Protein AF-X1CL82-F1 (afdb_monomer_lite)

pLDDT: mean 93.56, std 4.48, range [59.44, 97.75]

Sequence (152 aa):
DIQKTMETVPSAFSIKARNPEKSIRIGDDNYVMAPGYGPPFIIEPSGEKRDATMADVQKFCKLVQTSKHLDFNSSMVVQPNDVPAGTAHLDILLATMRLTDKPIMGSSVSEAAAKDSLKLAEIIWGNTNEPVMISLVDSLSPLQYANEMIDS

Structure (mmCIF, N/CA/C/O backbone):
data_AF-X1CL82-F1
#
_entry.id   AF-X1CL82-F1
#
loop_
_atom_site.group_PDB
_atom_site.id
_atom_site.type_symbol
_atom_site.label_atom_id
_atom_site.label_alt_id
_atom_site.label_comp_id
_atom_site.label_asym_id
_atom_site.label_entity_id
_atom_site.label_seq_id
_atom_site.pdbx_PDB_ins_code
_atom_site.Cartn_x
_atom_site.Cartn_y
_atom_site.Cartn_z
_atom_site.occupancy
_atom_site.B_iso_or_equiv
_atom_site.auth_seq_id
_atom_site.auth_comp_id
_atom_site.auth_asym_id
_atom_site.auth_atom_id
_atom_site.pdbx_PDB_model_num
ATOM 1 N N . ASP A 1 1 ? 1.095 -1.599 30.788 1.00 90.88 1 ASP A N 1
ATOM 2 C CA . ASP A 1 1 ? 0.603 -2.970 31.000 1.00 90.88 1 ASP A CA 1
ATOM 3 C C . ASP A 1 1 ? -0.035 -3.419 29.696 1.00 90.88 1 ASP A C 1
ATOM 5 O O . ASP A 1 1 ? -0.903 -2.705 29.207 1.00 90.88 1 ASP A O 1
ATOM 9 N N . ILE A 1 2 ? 0.453 -4.509 29.098 1.00 93.25 2 ILE A N 1
ATOM 10 C CA . ILE A 1 2 ? 0.024 -4.968 27.767 1.00 93.25 2 ILE A CA 1
ATOM 11 C C . ILE A 1 2 ? -1.468 -5.312 27.773 1.00 93.25 2 ILE A C 1
ATOM 13 O O . ILE A 1 2 ? -2.180 -4.900 26.864 1.00 93.25 2 ILE A O 1
ATOM 17 N N . GLN A 1 3 ? -1.956 -6.006 28.807 1.00 94.81 3 GLN A N 1
ATOM 18 C CA . GLN A 1 3 ? -3.353 -6.457 28.861 1.00 94.81 3 GLN A CA 1
ATOM 19 C C . GLN A 1 3 ? -4.309 -5.263 28.872 1.00 94.81 3 GLN A C 1
ATOM 21 O O . GLN A 1 3 ? -5.210 -5.180 28.042 1.00 94.81 3 GLN A O 1
ATOM 26 N N . LYS A 1 4 ? -4.018 -4.271 29.719 1.00 95.75 4 LYS A N 1
ATOM 27 C CA . LYS A 1 4 ? -4.791 -3.029 29.804 1.00 95.75 4 LYS A CA 1
ATOM 28 C C . LYS A 1 4 ? -4.815 -2.246 28.485 1.00 95.75 4 LYS A C 1
ATOM 30 O O . LYS A 1 4 ? -5.829 -1.646 28.151 1.00 95.75 4 LYS A O 1
ATOM 35 N N . THR A 1 5 ? -3.709 -2.216 27.737 1.00 94.81 5 THR A N 1
ATOM 36 C CA . THR A 1 5 ? -3.676 -1.539 26.429 1.00 94.81 5 THR A CA 1
ATOM 37 C C . THR A 1 5 ? -4.502 -2.300 25.392 1.00 94.81 5 THR A C 1
ATOM 39 O O . THR A 1 5 ? -5.244 -1.676 24.637 1.00 94.81 5 THR A O 1
ATOM 42 N N . MET A 1 6 ? -4.444 -3.635 25.386 1.00 94.75 6 MET A N 1
ATOM 43 C CA . MET A 1 6 ? -5.221 -4.460 24.453 1.00 94.75 6 MET A CA 1
ATOM 44 C C . MET A 1 6 ? -6.735 -4.305 24.641 1.00 94.75 6 MET A C 1
ATOM 46 O O . MET A 1 6 ? -7.466 -4.339 23.658 1.00 94.75 6 MET A O 1
ATOM 50 N N . GLU A 1 7 ? -7.208 -4.055 25.865 1.00 95.62 7 GLU A N 1
ATOM 51 C CA . GLU A 1 7 ? -8.628 -3.779 26.149 1.00 95.62 7 GLU A CA 1
ATOM 52 C C . GLU A 1 7 ? -9.163 -2.511 25.457 1.00 95.62 7 GLU A C 1
ATOM 54 O O . GLU A 1 7 ? -10.371 -2.372 25.284 1.00 95.62 7 GLU A O 1
ATOM 59 N N . THR A 1 8 ? -8.288 -1.584 25.046 1.00 95.75 8 THR A N 1
ATOM 60 C CA . THR A 1 8 ? -8.687 -0.362 24.322 1.00 95.75 8 THR A CA 1
ATOM 61 C C . THR A 1 8 ? -8.776 -0.539 22.805 1.00 95.75 8 THR A C 1
ATOM 63 O O . THR A 1 8 ? -9.257 0.358 22.113 1.00 95.75 8 THR A O 1
ATOM 66 N N . VAL A 1 9 ? -8.319 -1.678 22.273 1.00 94.75 9 VAL A N 1
ATOM 67 C CA . VAL A 1 9 ? -8.310 -1.951 20.832 1.00 94.75 9 VAL A CA 1
ATOM 68 C C . VAL A 1 9 ? -9.723 -2.344 20.384 1.00 94.75 9 VAL A C 1
ATOM 70 O O . VAL A 1 9 ? -10.317 -3.250 20.973 1.00 94.75 9 VAL A O 1
ATOM 73 N N . PRO A 1 10 ? -10.288 -1.709 19.342 1.00 94.88 10 PRO A N 1
ATOM 74 C CA . PRO A 1 10 ? -11.599 -2.096 18.836 1.00 94.88 10 PRO A CA 1
ATOM 75 C C . PRO A 1 10 ? -11.558 -3.514 18.253 1.00 94.88 10 PRO A C 1
ATOM 77 O O . PRO A 1 10 ? -10.647 -3.855 17.500 1.00 94.88 10 PRO A O 1
ATOM 80 N N . SER A 1 11 ? -12.578 -4.328 18.544 1.00 94.56 11 SER A N 1
ATOM 81 C CA . SER A 1 11 ? -12.694 -5.690 17.993 1.00 94.56 11 SER A CA 1
ATOM 82 C C . SER A 1 11 ? -12.922 -5.705 16.479 1.00 94.56 11 SER A C 1
ATOM 84 O O . SER A 1 11 ? -12.604 -6.690 15.815 1.00 94.56 11 SER A O 1
ATOM 86 N N . ALA A 1 12 ? -13.475 -4.615 15.942 1.00 96.50 12 ALA A N 1
ATOM 87 C CA . ALA A 1 12 ? -13.660 -4.401 14.520 1.00 96.50 12 ALA A CA 1
ATOM 88 C C . ALA A 1 12 ? -13.766 -2.910 14.184 1.00 96.50 12 ALA A C 1
ATOM 90 O O . ALA A 1 12 ? -14.266 -2.105 14.973 1.00 96.50 12 ALA A O 1
ATOM 91 N N . PHE A 1 13 ? -13.332 -2.545 12.983 1.00 96.19 13 PHE A N 1
ATOM 92 C CA . PHE A 1 13 ? -13.383 -1.178 12.469 1.00 96.19 13 PHE A CA 1
ATOM 93 C C . PHE A 1 13 ? -13.529 -1.182 10.946 1.00 96.19 13 PHE A C 1
ATOM 95 O O . PHE A 1 13 ? -13.287 -2.193 10.288 1.00 96.19 13 PHE A O 1
ATOM 102 N N . SER A 1 14 ? -13.944 -0.053 10.376 1.00 96.06 14 SER A N 1
ATOM 103 C CA . SER A 1 14 ? -14.056 0.102 8.925 1.00 96.06 14 SER A CA 1
ATOM 104 C C . SER A 1 14 ? -12.914 0.949 8.386 1.00 96.06 14 SER A C 1
ATOM 106 O O . SER A 1 14 ? -12.567 1.960 8.993 1.00 96.06 14 SER A O 1
ATOM 108 N N . ILE A 1 15 ? -12.377 0.564 7.230 1.00 96.31 15 ILE A N 1
ATOM 109 C CA . ILE A 1 15 ? -11.447 1.381 6.451 1.00 96.31 15 ILE A CA 1
ATOM 110 C C . ILE A 1 15 ? -12.221 1.965 5.277 1.00 96.31 15 ILE A C 1
ATOM 112 O O . ILE A 1 15 ? -12.747 1.233 4.429 1.00 96.31 15 ILE A O 1
ATOM 116 N N . LYS A 1 16 ? -12.314 3.293 5.242 1.00 95.88 16 LYS A N 1
ATOM 117 C CA . LYS A 1 16 ? -13.055 4.009 4.207 1.00 95.88 16 LYS A CA 1
ATOM 118 C C . LYS A 1 16 ? -12.296 3.995 2.890 1.00 95.88 16 LYS A C 1
ATOM 120 O O . LYS A 1 16 ? -11.115 4.314 2.821 1.00 95.88 16 LYS A O 1
ATOM 125 N N . ALA A 1 17 ? -13.017 3.662 1.831 1.00 95.50 17 ALA A N 1
ATOM 126 C CA . ALA A 1 17 ? -12.542 3.793 0.465 1.00 95.50 17 ALA A CA 1
ATOM 127 C C . ALA A 1 17 ? -12.917 5.165 -0.114 1.00 95.50 17 ALA A C 1
ATOM 129 O O . ALA A 1 17 ? -13.743 5.896 0.441 1.00 95.50 17 ALA A O 1
ATOM 130 N N . ARG A 1 18 ? -12.331 5.516 -1.265 1.00 92.88 18 ARG A N 1
ATOM 131 C CA . ARG A 1 18 ? -12.733 6.719 -2.011 1.00 92.88 18 ARG A CA 1
ATOM 132 C C . ARG A 1 18 ? -14.133 6.553 -2.599 1.00 92.88 18 ARG A C 1
ATOM 134 O O . ARG A 1 18 ? -14.902 7.506 -2.625 1.00 92.88 18 ARG A O 1
ATOM 141 N N . ASN A 1 19 ? -14.463 5.344 -3.052 1.00 94.94 19 ASN A N 1
ATOM 142 C CA . ASN A 1 19 ? -15.835 4.938 -3.321 1.00 94.94 19 ASN A CA 1
ATOM 143 C C . ASN A 1 19 ? -16.420 4.302 -2.047 1.00 94.94 19 ASN A C 1
ATOM 145 O O . ASN A 1 19 ? -16.009 3.190 -1.711 1.00 94.94 19 ASN A O 1
ATOM 149 N N . PRO A 1 20 ? -17.379 4.946 -1.354 1.00 94.88 20 PRO A N 1
ATOM 150 C CA . PRO A 1 20 ? -17.916 4.439 -0.093 1.00 94.88 20 PRO A CA 1
ATOM 151 C C . PRO A 1 20 ? -18.460 3.006 -0.166 1.00 94.88 20 PRO A C 1
ATOM 153 O O . PRO A 1 20 ? -18.331 2.278 0.817 1.00 94.88 20 PRO A O 1
ATOM 156 N N . GLU A 1 21 ? -18.977 2.575 -1.324 1.00 96.00 21 GLU A N 1
ATOM 157 C CA . GLU A 1 21 ? -19.500 1.218 -1.560 1.00 96.00 21 GLU A CA 1
ATOM 158 C C . GLU A 1 21 ? -18.424 0.124 -1.483 1.00 96.00 21 GLU A C 1
ATOM 160 O O . GLU A 1 21 ? -18.745 -1.054 -1.361 1.00 96.00 21 GLU A O 1
ATOM 165 N N . LYS A 1 22 ? -17.145 0.506 -1.560 1.00 95.69 22 LYS A N 1
ATOM 166 C CA . LYS A 1 22 ? -15.987 -0.398 -1.505 1.00 95.69 22 LYS A CA 1
ATOM 167 C C . LYS A 1 22 ? -15.237 -0.326 -0.179 1.00 95.69 22 LYS A C 1
ATOM 169 O O . LYS A 1 22 ? -14.151 -0.884 -0.067 1.00 95.69 22 LYS A O 1
ATOM 174 N N . SER A 1 23 ? -15.775 0.387 0.809 1.00 96.56 23 SER A N 1
ATOM 175 C CA . SER A 1 23 ? -15.183 0.418 2.147 1.00 96.56 23 SER A CA 1
ATOM 176 C C . SER A 1 23 ? -15.193 -0.984 2.750 1.00 96.56 23 SER A C 1
ATOM 178 O O . SER A 1 23 ? -16.153 -1.734 2.574 1.00 96.56 23 SER A O 1
ATOM 180 N N . ILE A 1 24 ? -14.134 -1.329 3.474 1.00 95.75 24 ILE A N 1
ATOM 181 C CA . ILE A 1 24 ? -13.961 -2.669 4.045 1.00 95.75 24 ILE A CA 1
ATOM 182 C C . ILE A 1 24 ? -14.119 -2.639 5.558 1.00 95.75 24 ILE A C 1
ATOM 184 O O . ILE A 1 24 ? -13.879 -1.612 6.194 1.00 95.75 24 ILE A O 1
ATOM 188 N N . ARG A 1 25 ? -14.488 -3.782 6.137 1.00 96.06 25 ARG A N 1
ATOM 189 C CA . ARG A 1 25 ? -14.537 -3.996 7.584 1.00 96.06 25 ARG A CA 1
ATOM 190 C C . ARG A 1 25 ? -13.447 -4.980 7.993 1.00 96.06 25 ARG A C 1
ATOM 192 O O . ARG A 1 25 ? -13.348 -6.057 7.417 1.00 96.06 25 ARG A O 1
ATOM 199 N N . ILE A 1 26 ? -12.643 -4.608 8.978 1.00 95.50 26 ILE A N 1
ATOM 200 C CA . ILE A 1 26 ? -11.611 -5.454 9.577 1.00 95.50 26 ILE A CA 1
ATOM 201 C C . ILE A 1 26 ? -12.130 -5.964 10.919 1.00 95.50 26 ILE A C 1
ATOM 203 O O . ILE A 1 26 ? -12.694 -5.177 11.680 1.00 95.50 26 ILE A O 1
ATOM 207 N N . GLY A 1 27 ? -11.912 -7.248 11.208 1.00 94.31 27 GLY A N 1
ATOM 208 C CA . GLY A 1 27 ? -12.373 -7.908 12.431 1.00 94.31 27 GLY A CA 1
ATOM 209 C C . GLY A 1 27 ? -13.724 -8.612 12.275 1.00 94.31 27 GLY A C 1
ATOM 210 O O . GLY A 1 27 ? -14.242 -8.752 11.166 1.00 94.31 27 GLY A O 1
ATOM 211 N N . ASP A 1 28 ? -14.285 -9.043 13.406 1.00 89.75 28 ASP A N 1
ATOM 212 C CA . ASP A 1 28 ? -15.434 -9.958 13.484 1.00 89.75 28 ASP A CA 1
ATOM 213 C C . ASP A 1 28 ? -15.184 -11.265 12.689 1.00 89.75 28 ASP A C 1
ATOM 215 O O . ASP A 1 28 ? -14.048 -11.722 12.581 1.00 89.75 28 ASP A O 1
ATOM 219 N N . ASP A 1 29 ? -16.233 -11.870 12.127 1.00 91.88 29 ASP A N 1
ATOM 220 C CA . ASP A 1 29 ? -16.168 -13.065 11.266 1.00 91.88 29 ASP A CA 1
ATOM 221 C C . ASP A 1 29 ? -15.912 -12.707 9.782 1.00 91.88 29 ASP A C 1
ATOM 223 O O . ASP A 1 29 ? -16.300 -13.433 8.864 1.00 91.88 29 ASP A O 1
ATOM 227 N N . ASN A 1 30 ? -15.296 -11.544 9.525 1.00 92.88 30 ASN A N 1
ATOM 228 C CA . ASN A 1 30 ? -15.016 -11.053 8.178 1.00 92.88 30 ASN A CA 1
ATOM 229 C C . ASN A 1 30 ? -13.560 -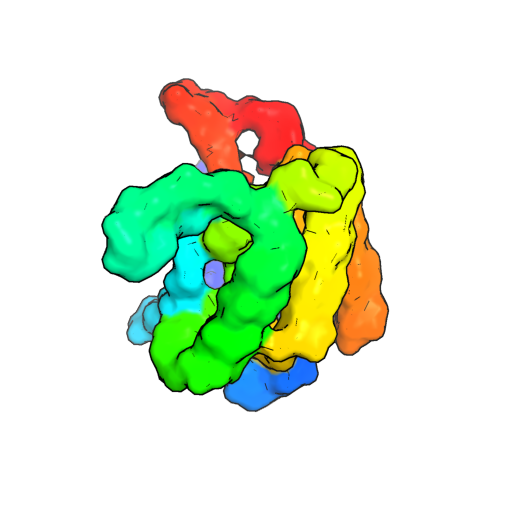11.306 7.767 1.00 92.88 30 ASN A C 1
ATOM 231 O O . ASN A 1 30 ? -12.637 -11.186 8.572 1.00 92.88 30 ASN A O 1
ATOM 235 N N . TYR A 1 31 ? -13.340 -11.562 6.478 1.00 92.94 31 TYR A N 1
ATOM 236 C CA . TYR A 1 31 ? -12.005 -11.578 5.886 1.00 92.94 31 TYR A CA 1
ATOM 237 C C . TYR A 1 31 ? -11.928 -10.576 4.734 1.00 92.94 31 TYR A C 1
ATOM 239 O O . TYR A 1 31 ? -12.921 -10.288 4.071 1.00 92.94 31 TYR A O 1
ATOM 247 N N . VAL A 1 32 ? -10.727 -10.053 4.494 1.00 94.56 32 VAL A N 1
ATOM 248 C CA . VAL A 1 32 ? -10.425 -9.172 3.362 1.00 94.56 32 VAL A CA 1
ATOM 249 C C . VAL A 1 32 ? -9.196 -9.701 2.638 1.00 94.56 32 VAL A C 1
ATOM 251 O O . VAL A 1 32 ? -8.257 -10.185 3.270 1.00 94.56 32 VAL A O 1
ATOM 254 N N . MET A 1 33 ? -9.195 -9.630 1.313 1.00 94.56 33 MET A N 1
ATOM 255 C CA . MET A 1 33 ? -8.090 -10.099 0.483 1.00 94.56 33 MET A CA 1
ATOM 256 C C . MET A 1 33 ? -7.306 -8.937 -0.128 1.00 94.56 33 MET A C 1
ATOM 258 O O . MET A 1 33 ? -7.870 -7.997 -0.692 1.00 94.56 33 MET A O 1
ATOM 262 N N . ALA A 1 34 ? -5.982 -9.051 -0.055 1.00 93.00 34 ALA A N 1
ATOM 263 C CA . ALA A 1 34 ? -5.014 -8.105 -0.597 1.00 93.00 34 ALA A CA 1
ATOM 264 C C . ALA A 1 34 ? -4.156 -8.763 -1.684 1.00 93.00 34 ALA A C 1
ATOM 266 O O . ALA A 1 34 ? -3.932 -9.976 -1.633 1.00 93.00 34 ALA A O 1
ATOM 267 N N . PRO A 1 35 ? -3.605 -7.989 -2.632 1.00 93.50 35 PRO A N 1
ATOM 268 C CA . PRO A 1 35 ? -2.457 -8.449 -3.405 1.00 93.50 35 PRO A CA 1
ATOM 269 C C . PRO A 1 35 ? -1.207 -8.582 -2.508 1.00 93.50 35 PRO A C 1
ATOM 271 O O . PRO A 1 35 ? -1.187 -8.113 -1.370 1.00 93.50 35 PRO A O 1
ATOM 274 N N . GLY A 1 36 ? -0.140 -9.187 -3.042 1.00 90.88 36 GLY A N 1
ATOM 275 C CA . GLY A 1 36 ? 1.169 -9.206 -2.377 1.00 90.88 36 GLY A CA 1
ATOM 276 C C . GLY A 1 36 ? 1.749 -7.801 -2.141 1.00 90.88 36 GLY A C 1
ATOM 277 O O . GLY A 1 36 ? 1.246 -6.815 -2.681 1.00 90.88 36 GLY A O 1
ATOM 278 N N . TYR A 1 37 ? 2.816 -7.718 -1.340 1.00 90.81 37 TYR A N 1
ATOM 279 C CA . TYR A 1 37 ? 3.492 -6.467 -0.977 1.00 90.81 37 TYR A CA 1
ATOM 280 C C . TYR A 1 37 ? 5.018 -6.614 -1.009 1.00 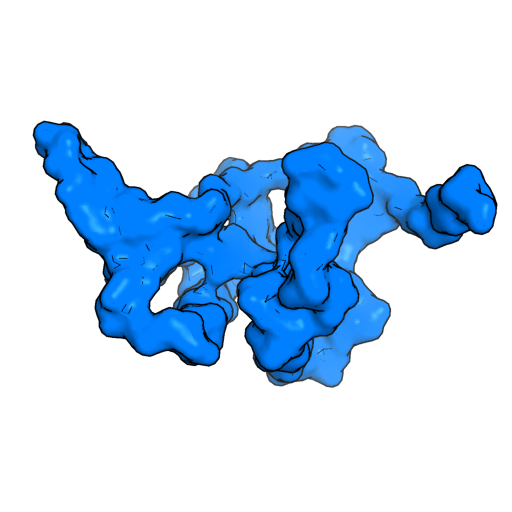90.81 37 TYR A C 1
ATOM 282 O O . TYR A 1 37 ? 5.552 -7.614 -0.532 1.00 90.81 37 TYR A O 1
ATOM 290 N N . GLY A 1 38 ? 5.710 -5.620 -1.571 1.00 89.25 38 GLY A N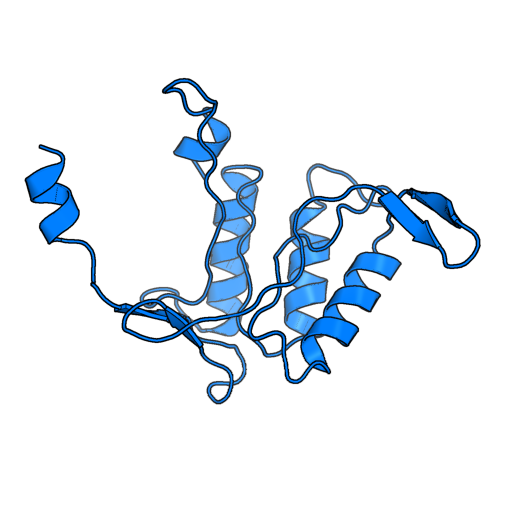 1
ATOM 291 C CA . GLY A 1 38 ? 7.171 -5.497 -1.551 1.00 89.25 38 GLY A CA 1
ATOM 292 C C . GLY A 1 38 ? 8.040 -6.287 -2.548 1.00 89.25 38 GLY A C 1
ATOM 293 O O . GLY A 1 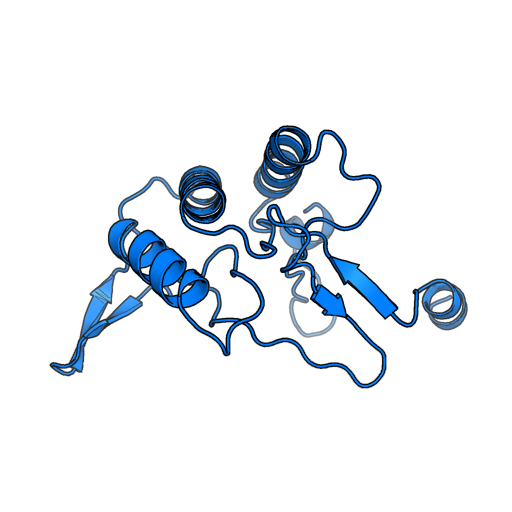38 ? 9.257 -6.109 -2.469 1.00 89.25 38 GLY A O 1
ATOM 294 N N . PRO A 1 39 ? 7.552 -7.121 -3.494 1.00 94.31 39 PRO A N 1
ATOM 295 C CA . PRO A 1 39 ? 8.459 -7.774 -4.436 1.00 94.31 39 PRO A CA 1
ATOM 296 C C . PRO A 1 39 ? 9.154 -6.731 -5.337 1.00 94.31 39 PRO A C 1
ATOM 298 O O . PRO A 1 39 ? 8.474 -5.858 -5.871 1.00 94.31 39 PRO A O 1
ATOM 301 N N . PRO A 1 40 ? 10.479 -6.812 -5.560 1.00 94.38 40 PRO A N 1
ATOM 302 C CA . PRO A 1 40 ? 11.193 -5.887 -6.452 1.00 94.38 40 PRO A CA 1
ATOM 303 C C . PRO A 1 40 ? 11.272 -6.373 -7.910 1.00 94.38 40 PRO A C 1
ATOM 305 O O . PRO A 1 40 ? 11.719 -5.638 -8.788 1.00 94.38 40 PRO A O 1
ATOM 308 N N . PHE A 1 41 ? 10.845 -7.611 -8.179 1.00 96.81 41 PHE A N 1
ATOM 309 C CA . PHE A 1 41 ? 10.972 -8.260 -9.483 1.00 96.81 41 PHE A CA 1
ATOM 310 C C . PHE A 1 41 ? 9.620 -8.719 -10.037 1.00 96.81 41 PHE A C 1
ATOM 312 O O . PHE A 1 41 ? 8.710 -9.069 -9.284 1.00 96.81 41 PHE A O 1
ATOM 319 N N . ILE A 1 42 ? 9.540 -8.806 -11.364 1.00 97.44 42 ILE A N 1
ATOM 320 C CA . ILE A 1 42 ? 8.461 -9.455 -12.115 1.00 97.44 42 ILE A CA 1
ATOM 321 C C . ILE A 1 42 ? 8.992 -10.744 -12.734 1.00 97.44 42 ILE A C 1
ATOM 323 O O . ILE A 1 42 ? 10.098 -10.761 -13.274 1.00 97.44 42 ILE A O 1
ATOM 327 N N . ILE A 1 43 ? 8.186 -11.804 -12.676 1.00 96.88 43 ILE A N 1
ATOM 328 C CA . ILE A 1 43 ? 8.398 -13.033 -13.444 1.00 96.88 43 ILE A CA 1
ATOM 329 C C . ILE A 1 43 ? 7.397 -13.029 -14.597 1.00 96.88 43 ILE A C 1
ATOM 331 O O . ILE A 1 43 ? 6.186 -13.017 -14.375 1.00 96.88 43 ILE A O 1
ATOM 335 N N . GLU A 1 44 ? 7.905 -13.007 -15.822 1.00 95.56 44 GLU A N 1
ATOM 336 C CA . GLU A 1 44 ? 7.096 -13.041 -17.039 1.00 95.56 44 GLU A CA 1
ATOM 337 C C . GLU A 1 44 ? 6.614 -14.471 -17.354 1.00 95.56 44 GLU A C 1
ATOM 339 O O . GLU A 1 44 ? 7.198 -15.443 -16.865 1.00 95.56 44 GLU A O 1
ATOM 344 N N . PRO A 1 45 ? 5.592 -14.657 -18.215 1.00 95.88 45 PRO A N 1
ATOM 345 C CA . PRO A 1 45 ? 5.118 -15.989 -18.611 1.00 95.88 45 PRO A CA 1
ATOM 346 C C . PRO A 1 45 ? 6.189 -16.885 -19.251 1.00 95.88 45 PRO A C 1
ATOM 348 O O . PRO A 1 45 ? 6.064 -18.106 -19.226 1.00 95.88 45 PRO A O 1
ATOM 351 N N . SER A 1 46 ? 7.245 -16.291 -19.817 1.00 96.75 46 SER A N 1
ATOM 352 C CA . SER A 1 46 ? 8.421 -17.002 -20.336 1.00 96.75 46 SER A CA 1
ATOM 353 C C . SER A 1 46 ? 9.305 -17.609 -19.236 1.00 96.75 46 SER A C 1
ATOM 355 O O . SER A 1 46 ? 10.188 -18.406 -19.542 1.00 96.75 46 SER A O 1
ATOM 357 N N . GLY A 1 47 ? 9.096 -17.224 -17.973 1.00 96.31 47 GLY A N 1
ATOM 358 C CA . GLY A 1 47 ? 9.970 -17.527 -16.840 1.00 96.31 47 GLY A CA 1
ATOM 359 C C . GLY A 1 47 ? 11.100 -16.512 -16.639 1.00 96.31 47 GLY A C 1
ATOM 360 O O . GLY A 1 47 ? 11.884 -16.654 -15.702 1.00 96.31 47 GLY A O 1
ATOM 361 N N . GLU A 1 48 ? 11.198 -15.486 -17.487 1.00 97.00 48 GLU A N 1
ATOM 362 C CA . GLU A 1 48 ? 12.197 -14.428 -17.338 1.00 97.00 48 GLU A CA 1
ATOM 363 C C . GLU A 1 48 ? 11.904 -13.563 -16.108 1.00 97.00 48 GLU A C 1
ATOM 365 O O . GLU A 1 48 ? 10.771 -13.133 -15.888 1.00 97.00 48 GLU A O 1
ATOM 370 N N . LYS A 1 49 ? 12.948 -13.288 -15.318 1.00 97.62 49 LYS A N 1
ATOM 371 C CA . LYS A 1 49 ? 12.890 -12.380 -14.173 1.00 97.62 49 LYS A CA 1
ATOM 372 C C . LYS A 1 49 ? 13.503 -11.036 -14.549 1.00 97.62 49 LYS A C 1
ATOM 374 O O . LYS A 1 49 ? 14.666 -10.995 -14.943 1.00 97.62 49 LYS A O 1
ATOM 379 N N . ARG A 1 50 ? 12.764 -9.952 -14.326 1.00 97.75 50 ARG A N 1
ATOM 380 C CA . ARG A 1 50 ? 13.233 -8.574 -14.535 1.00 97.75 50 ARG A CA 1
ATOM 381 C C . ARG A 1 50 ? 12.884 -7.669 -13.361 1.00 97.75 50 ARG A C 1
ATOM 383 O O . ARG A 1 50 ? 12.000 -7.997 -12.568 1.00 97.75 50 ARG A O 1
ATOM 390 N N . ASP A 1 51 ? 13.545 -6.521 -13.288 1.00 97.75 51 ASP A N 1
ATOM 391 C CA . ASP A 1 51 ? 13.178 -5.465 -12.348 1.00 97.75 51 ASP A CA 1
ATOM 392 C C . ASP A 1 51 ? 11.766 -4.954 -12.633 1.00 97.75 51 ASP A C 1
ATOM 394 O O . ASP A 1 51 ? 11.317 -4.849 -13.785 1.00 97.75 51 ASP A O 1
ATOM 398 N N . ALA A 1 52 ? 11.050 -4.660 -11.556 1.00 97.31 52 ALA A N 1
ATOM 399 C CA . ALA A 1 52 ? 9.755 -4.028 -11.648 1.00 97.31 52 ALA A CA 1
ATOM 400 C C . ALA A 1 52 ? 9.878 -2.533 -11.942 1.00 97.31 52 ALA A C 1
ATOM 402 O O . ALA A 1 52 ? 10.833 -1.863 -11.544 1.00 97.31 52 ALA A O 1
ATOM 403 N N . THR A 1 53 ? 8.861 -2.018 -12.621 1.00 97.31 53 THR A N 1
ATOM 404 C CA . THR A 1 53 ? 8.776 -0.626 -13.068 1.00 97.31 53 THR A CA 1
ATOM 405 C C . THR A 1 53 ? 7.490 0.027 -12.574 1.00 97.31 53 THR A C 1
ATOM 407 O O . THR A 1 53 ? 6.535 -0.657 -12.188 1.00 97.31 53 THR A O 1
ATOM 410 N N . MET A 1 54 ? 7.393 1.352 -12.667 1.00 97.19 54 MET A N 1
ATOM 411 C CA . MET A 1 54 ? 6.137 2.061 -12.407 1.00 97.19 54 MET A CA 1
ATOM 412 C C . MET A 1 54 ? 5.002 1.620 -13.339 1.00 97.19 54 MET A C 1
ATOM 414 O O . MET A 1 54 ? 3.828 1.668 -12.958 1.00 97.19 54 MET A O 1
ATOM 418 N N . ALA A 1 55 ? 5.316 1.132 -14.541 1.00 97.38 55 ALA A N 1
ATOM 419 C CA . ALA A 1 55 ? 4.312 0.548 -15.425 1.00 97.38 55 ALA A CA 1
ATOM 420 C C . ALA A 1 55 ? 3.693 -0.732 -14.830 1.00 97.38 55 ALA A C 1
ATOM 422 O O . ALA A 1 55 ? 2.491 -0.966 -14.989 1.00 97.38 55 ALA A O 1
ATOM 423 N N . ASP A 1 56 ? 4.475 -1.533 -14.102 1.00 96.94 56 ASP A N 1
ATOM 424 C CA . ASP A 1 56 ? 3.978 -2.722 -13.405 1.00 96.94 56 ASP A CA 1
ATOM 425 C C . ASP A 1 56 ? 3.111 -2.345 -12.202 1.00 96.94 56 ASP A C 1
ATOM 427 O O . ASP A 1 56 ? 2.023 -2.898 -12.051 1.00 96.94 56 ASP A O 1
ATOM 431 N N . VAL A 1 57 ? 3.512 -1.335 -11.419 1.00 96.06 57 VAL A N 1
ATOM 432 C CA . VAL A 1 57 ? 2.687 -0.766 -10.334 1.00 96.06 57 VAL A CA 1
ATOM 433 C C . VAL A 1 57 ? 1.302 -0.373 -10.857 1.00 96.06 57 VAL A C 1
ATOM 435 O O . VAL A 1 57 ? 0.274 -0.796 -10.323 1.00 96.06 57 VAL A O 1
ATOM 438 N N . GLN A 1 58 ? 1.251 0.388 -11.954 1.00 96.50 58 GLN A N 1
ATOM 439 C CA . GLN A 1 58 ? -0.011 0.811 -12.566 1.00 96.50 58 GLN A CA 1
ATOM 440 C C . GLN A 1 58 ? -0.823 -0.368 -13.120 1.00 96.50 58 GLN A C 1
ATOM 442 O O . GLN A 1 58 ? -2.056 -0.359 -13.045 1.00 96.50 58 GLN A O 1
ATOM 447 N N . LYS A 1 59 ? -0.157 -1.381 -13.688 1.00 96.38 59 LYS A N 1
ATOM 448 C CA . LYS A 1 59 ? -0.802 -2.609 -14.171 1.00 96.38 59 LYS A CA 1
ATOM 449 C C . LYS A 1 59 ? -1.468 -3.352 -13.012 1.00 96.38 59 LYS A C 1
ATOM 451 O O . LYS A 1 59 ? -2.647 -3.686 -13.120 1.00 96.38 59 LYS A O 1
ATOM 456 N N . PHE A 1 60 ? -0.773 -3.528 -11.890 1.00 96.19 60 PHE A N 1
ATOM 457 C CA . PHE A 1 60 ? -1.341 -4.154 -10.698 1.00 96.19 60 PHE A CA 1
ATOM 458 C C . PHE A 1 60 ? -2.486 -3.348 -10.097 1.00 96.19 60 PHE A C 1
ATOM 460 O O . PHE A 1 60 ? -3.510 -3.942 -9.780 1.00 96.19 60 PHE A O 1
ATOM 467 N N . CYS A 1 61 ? -2.393 -2.016 -10.037 1.00 95.62 61 CYS A N 1
ATOM 468 C CA . CYS A 1 61 ? -3.514 -1.180 -9.593 1.00 95.62 61 CYS A CA 1
ATOM 469 C C . CYS A 1 61 ? -4.784 -1.461 -10.415 1.00 95.62 61 CYS A C 1
ATOM 471 O O . CYS A 1 61 ? -5.865 -1.645 -9.859 1.00 95.62 61 CYS A O 1
ATOM 473 N N . LYS A 1 62 ? -4.660 -1.566 -11.745 1.00 96.12 62 LYS A N 1
ATOM 474 C CA . LYS A 1 62 ? -5.788 -1.885 -12.637 1.00 96.12 62 LYS A CA 1
ATOM 475 C C . LYS A 1 62 ? -6.317 -3.308 -12.421 1.00 96.12 62 LYS A C 1
ATOM 477 O O . LYS A 1 62 ? -7.531 -3.514 -12.438 1.00 96.12 62 LYS A O 1
ATOM 482 N N . LEU A 1 63 ? -5.436 -4.285 -12.195 1.00 95.88 63 LEU A N 1
ATOM 483 C CA . LEU A 1 63 ? -5.830 -5.665 -11.880 1.00 95.88 63 LEU A CA 1
ATOM 484 C C . LEU A 1 63 ? -6.575 -5.744 -10.542 1.00 95.88 63 LEU A C 1
ATOM 486 O O . LEU A 1 63 ? -7.644 -6.344 -10.469 1.00 95.88 63 LEU A O 1
ATOM 490 N N . VAL A 1 64 ? -6.067 -5.076 -9.505 1.00 95.56 64 VAL A N 1
ATOM 491 C CA . VAL A 1 64 ? -6.734 -4.966 -8.203 1.00 95.56 64 VAL A CA 1
ATOM 492 C C . VAL A 1 64 ? -8.097 -4.313 -8.370 1.00 95.56 64 VAL A C 1
ATOM 494 O O . VAL A 1 64 ? -9.092 -4.869 -7.916 1.00 95.56 64 VAL A O 1
ATOM 497 N N . GLN A 1 65 ? -8.177 -3.184 -9.075 1.00 95.50 65 GLN A N 1
ATOM 498 C CA . GLN A 1 65 ? -9.426 -2.458 -9.299 1.00 95.50 65 GLN A CA 1
ATOM 499 C C . GLN A 1 65 ? -10.503 -3.311 -9.979 1.00 95.50 65 GLN A C 1
ATOM 501 O O . GLN A 1 65 ? -11.671 -3.247 -9.598 1.00 95.50 65 GLN A O 1
ATOM 506 N N . THR A 1 66 ? -10.115 -4.093 -10.987 1.00 96.44 66 THR A N 1
ATOM 507 C CA . THR A 1 66 ? -11.034 -4.913 -11.793 1.00 96.44 66 THR A CA 1
ATOM 508 C C . THR A 1 66 ? -11.344 -6.274 -11.170 1.00 96.44 66 THR A C 1
ATOM 510 O O . THR A 1 66 ? -12.332 -6.907 -11.543 1.00 96.44 66 THR A O 1
ATOM 513 N N . SER A 1 67 ? -10.546 -6.719 -10.197 1.00 96.00 67 SER A N 1
ATOM 514 C CA . SER A 1 67 ? -10.784 -7.967 -9.477 1.00 96.00 67 SER A CA 1
ATOM 515 C C . SER A 1 67 ? -12.026 -7.888 -8.588 1.00 96.00 67 SER A C 1
ATOM 517 O O . SER A 1 67 ? -12.229 -6.917 -7.856 1.00 96.00 67 SER A O 1
ATOM 519 N N . LYS A 1 68 ? -12.827 -8.958 -8.605 1.00 94.69 68 LYS A N 1
ATOM 520 C CA . LYS A 1 68 ? -13.950 -9.184 -7.677 1.00 94.69 68 LYS A CA 1
ATOM 521 C C . LYS A 1 68 ? -13.517 -9.825 -6.354 1.00 94.69 68 LYS A C 1
ATOM 523 O O . LYS A 1 68 ? -14.348 -9.987 -5.473 1.00 94.69 68 LYS A O 1
ATOM 528 N N . HIS A 1 69 ? -12.253 -10.235 -6.257 1.00 94.69 69 HIS A N 1
ATOM 529 C CA . HIS A 1 69 ? -11.721 -11.034 -5.150 1.00 94.69 69 HIS A CA 1
ATOM 530 C C . HIS A 1 69 ? -10.646 -10.310 -4.342 1.00 94.69 69 HIS A C 1
ATOM 532 O O . HIS A 1 69 ? -10.136 -10.876 -3.390 1.00 94.69 69 HIS A O 1
ATOM 538 N N . LEU A 1 70 ? -10.241 -9.109 -4.758 1.00 95.62 70 LEU A N 1
ATOM 539 C CA . LEU A 1 70 ? -9.287 -8.286 -4.019 1.00 95.62 70 LEU A CA 1
ATOM 540 C C . LEU A 1 70 ? -10.036 -7.078 -3.482 1.00 95.62 70 LEU A C 1
ATOM 542 O O . LEU A 1 70 ? -10.612 -6.329 -4.269 1.00 95.62 70 LEU A O 1
ATOM 546 N N . ASP A 1 71 ? -10.031 -6.889 -2.174 1.00 94.75 71 ASP A N 1
ATOM 547 C CA . ASP A 1 71 ? -10.890 -5.912 -1.508 1.00 94.75 71 ASP A CA 1
ATOM 548 C C . ASP A 1 71 ? -10.199 -4.558 -1.342 1.00 94.75 71 ASP A C 1
ATOM 550 O O . ASP A 1 71 ? -10.861 -3.523 -1.378 1.00 94.75 71 ASP A O 1
ATOM 554 N N . PHE A 1 72 ? -8.865 -4.536 -1.250 1.00 92.31 72 PHE A N 1
ATOM 555 C CA . PHE A 1 72 ? -8.086 -3.302 -1.131 1.00 92.31 72 PHE A CA 1
ATOM 556 C C . PHE A 1 72 ? -6.793 -3.330 -1.948 1.00 92.31 72 PHE A C 1
ATOM 558 O O . PHE A 1 72 ? -6.331 -4.389 -2.382 1.00 92.31 72 PHE A O 1
ATOM 565 N N . ASN A 1 73 ? -6.221 -2.146 -2.180 1.00 87.50 73 ASN A N 1
ATOM 566 C CA . ASN A 1 73 ? -4.958 -2.000 -2.890 1.00 87.50 73 ASN A CA 1
ATOM 567 C C . ASN A 1 73 ? -3.783 -1.803 -1.929 1.00 87.50 73 ASN A C 1
ATOM 569 O O . ASN A 1 73 ? -3.803 -0.930 -1.060 1.00 87.50 73 ASN A O 1
ATOM 573 N N . SER A 1 74 ? -2.738 -2.595 -2.132 1.00 82.31 74 SER A N 1
ATOM 574 C CA . SER A 1 74 ? -1.503 -2.487 -1.366 1.00 82.31 74 SER A CA 1
ATOM 575 C C . SER A 1 74 ? -0.681 -1.282 -1.841 1.00 82.31 74 SER A C 1
ATOM 577 O O . SER A 1 74 ? -0.612 -1.017 -3.041 1.00 82.31 74 SER A O 1
ATOM 579 N N . SER A 1 75 ? -0.043 -0.555 -0.918 1.00 71.50 75 SER A N 1
ATOM 580 C CA . SER A 1 75 ? 0.746 0.659 -1.211 1.00 71.50 75 SER A CA 1
ATOM 581 C C . SER A 1 75 ? 2.012 0.374 -1.995 1.00 71.50 75 SER A C 1
ATOM 583 O O . SER A 1 75 ? 2.632 1.303 -2.485 1.00 71.50 75 SER A O 1
ATOM 585 N N . MET A 1 76 ? 2.405 -0.891 -2.115 1.00 81.69 76 MET A N 1
ATOM 586 C CA . MET A 1 76 ? 3.544 -1.323 -2.909 1.00 81.69 76 MET A CA 1
ATOM 587 C C . MET A 1 76 ? 3.317 -2.775 -3.325 1.00 81.69 76 MET A C 1
ATOM 589 O O . MET A 1 76 ? 3.951 -3.696 -2.814 1.00 81.69 76 MET A O 1
ATOM 593 N N . VAL A 1 77 ? 2.381 -2.999 -4.257 1.00 86.56 77 VAL A N 1
ATOM 594 C CA . VAL A 1 77 ? 2.181 -4.339 -4.848 1.00 86.56 77 VAL A CA 1
ATOM 595 C C . VAL A 1 77 ? 3.483 -4.870 -5.456 1.00 86.56 77 VAL A C 1
ATOM 597 O O . VAL A 1 77 ? 3.737 -6.071 -5.453 1.00 86.56 77 VAL A O 1
ATOM 600 N N . VAL A 1 78 ? 4.311 -3.955 -5.959 1.00 93.12 78 VAL A N 1
ATOM 601 C CA . VAL A 1 78 ? 5.660 -4.203 -6.453 1.00 93.12 78 VAL A CA 1
ATOM 602 C C . VAL A 1 78 ? 6.504 -2.939 -6.244 1.00 93.12 78 VAL A C 1
ATOM 604 O O . VAL A 1 78 ? 5.962 -1.836 -6.324 1.00 93.12 78 VAL A O 1
ATOM 607 N N . GLN A 1 79 ? 7.801 -3.082 -5.962 1.00 93.50 79 GLN A N 1
ATOM 608 C CA . GLN A 1 79 ? 8.731 -1.960 -5.797 1.00 93.50 79 GLN A CA 1
ATOM 609 C C . GLN A 1 79 ? 9.322 -1.565 -7.162 1.00 93.50 79 GLN A C 1
ATOM 611 O O . GLN A 1 79 ? 10.093 -2.342 -7.728 1.00 93.50 79 GLN A O 1
ATOM 616 N N . PRO A 1 80 ? 8.998 -0.380 -7.707 1.00 95.50 80 PRO A N 1
ATOM 617 C CA . PRO A 1 80 ? 9.572 0.101 -8.959 1.00 95.50 80 PRO A CA 1
ATOM 618 C C . PRO A 1 80 ? 11.049 0.487 -8.781 1.00 95.50 80 PRO A C 1
ATOM 620 O O . PRO A 1 80 ? 11.421 1.087 -7.769 1.00 95.50 80 PRO A O 1
ATOM 623 N N . ASN A 1 81 ? 11.877 0.169 -9.778 1.00 96.00 81 ASN A N 1
ATOM 624 C CA . ASN A 1 81 ? 13.307 0.511 -9.817 1.00 96.00 81 ASN A CA 1
ATOM 625 C C . ASN A 1 81 ? 13.631 1.655 -10.795 1.00 96.00 81 ASN A C 1
ATOM 627 O O . ASN A 1 81 ? 14.765 2.121 -10.855 1.00 96.00 81 ASN A O 1
ATOM 631 N N . ASP A 1 82 ? 12.646 2.119 -11.564 1.00 97.19 82 ASP A N 1
ATOM 632 C CA . ASP A 1 82 ? 12.770 3.179 -12.570 1.00 97.19 82 ASP A CA 1
ATOM 633 C C . ASP A 1 82 ? 12.407 4.580 -12.038 1.00 97.19 82 A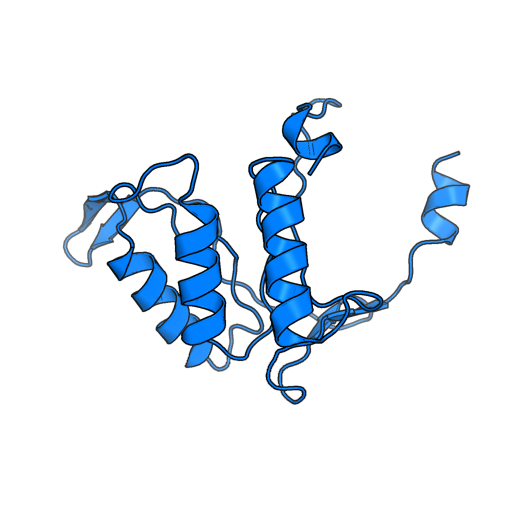SP A C 1
ATOM 635 O O . ASP A 1 82 ? 12.303 5.530 -12.815 1.00 97.19 82 ASP A O 1
ATOM 639 N N . VAL A 1 83 ? 12.248 4.727 -10.717 1.00 96.12 83 VAL A N 1
ATOM 640 C CA . VAL A 1 83 ? 11.989 6.002 -10.026 1.00 96.12 83 VAL A CA 1
ATOM 641 C C . VAL A 1 83 ? 12.936 6.202 -8.835 1.00 96.12 83 VAL A C 1
ATOM 643 O O . VAL A 1 83 ? 13.403 5.221 -8.251 1.00 96.12 83 VAL A O 1
ATOM 646 N N . PRO A 1 84 ? 13.236 7.454 -8.431 1.00 96.25 84 PRO A N 1
ATOM 647 C CA . PRO A 1 84 ? 14.095 7.714 -7.279 1.00 96.25 84 PRO A CA 1
ATOM 648 C C . PRO A 1 84 ? 13.515 7.139 -5.979 1.00 96.25 84 PRO A C 1
ATOM 650 O O . PRO A 1 84 ? 12.414 7.500 -5.567 1.00 96.25 84 PRO A O 1
ATOM 653 N N . ALA A 1 85 ? 14.288 6.298 -5.287 1.00 91.06 85 ALA A N 1
ATOM 654 C CA . ALA A 1 85 ? 13.845 5.599 -4.076 1.00 91.06 85 ALA A CA 1
ATOM 655 C C . ALA A 1 85 ? 13.283 6.530 -2.984 1.00 91.06 85 ALA A C 1
ATOM 657 O O . ALA A 1 85 ? 12.286 6.199 -2.353 1.00 91.06 85 ALA A O 1
ATOM 658 N N . GLY A 1 86 ? 13.876 7.716 -2.796 1.00 92.19 86 GLY A N 1
ATOM 659 C CA . GLY A 1 86 ? 13.447 8.671 -1.766 1.00 92.19 86 GLY A CA 1
ATOM 660 C C . GLY A 1 86 ? 12.074 9.313 -2.003 1.00 92.19 86 GLY A C 1
ATOM 661 O O . GLY A 1 86 ? 11.529 9.918 -1.085 1.00 92.19 86 GLY A O 1
ATOM 662 N N . THR A 1 87 ? 11.517 9.204 -3.213 1.00 95.06 87 THR A N 1
ATOM 663 C CA . THR A 1 87 ? 10.199 9.764 -3.565 1.00 95.06 87 THR A CA 1
ATOM 664 C C . THR A 1 87 ? 9.258 8.741 -4.192 1.00 95.06 87 THR A C 1
ATOM 666 O O . THR A 1 87 ? 8.122 9.085 -4.509 1.00 95.06 87 THR A O 1
ATOM 669 N N . ALA A 1 88 ? 9.693 7.489 -4.354 1.00 94.88 88 ALA A N 1
ATOM 670 C CA . ALA A 1 88 ? 8.927 6.445 -5.027 1.00 94.88 88 ALA A CA 1
ATOM 671 C C . ALA A 1 88 ? 7.545 6.214 -4.389 1.00 94.88 88 ALA A C 1
ATOM 673 O O . ALA A 1 88 ? 6.581 5.926 -5.099 1.00 94.88 88 ALA A O 1
ATOM 674 N N . HIS A 1 89 ? 7.410 6.392 -3.067 1.00 94.88 89 HIS A N 1
ATOM 675 C CA . HIS A 1 89 ? 6.121 6.278 -2.374 1.00 94.88 89 HIS A CA 1
ATOM 676 C C . HIS A 1 89 ? 5.076 7.253 -2.923 1.00 94.88 89 HIS A C 1
ATOM 678 O O . HIS A 1 89 ? 3.911 6.881 -3.032 1.00 94.88 89 HIS A O 1
ATOM 684 N N . LEU A 1 90 ? 5.474 8.467 -3.316 1.00 95.94 90 LEU A N 1
ATOM 685 C CA . LEU A 1 90 ? 4.560 9.464 -3.882 1.00 95.94 90 LEU A CA 1
ATOM 686 C C . LEU A 1 90 ? 4.014 9.005 -5.235 1.00 95.94 90 LEU A C 1
ATOM 688 O O . LEU A 1 90 ? 2.807 9.081 -5.467 1.00 95.94 90 LEU A O 1
ATOM 692 N N . ASP A 1 91 ? 4.882 8.488 -6.105 1.00 95.94 91 ASP A N 1
ATOM 693 C CA . ASP A 1 91 ? 4.493 7.985 -7.424 1.00 95.94 91 ASP A CA 1
ATOM 694 C C . ASP A 1 91 ? 3.551 6.778 -7.311 1.00 95.94 91 ASP A C 1
ATOM 696 O O . ASP A 1 91 ? 2.542 6.690 -8.023 1.00 95.94 91 ASP A O 1
ATOM 700 N N . ILE A 1 92 ? 3.836 5.865 -6.377 1.00 95.38 92 ILE A N 1
ATOM 701 C CA . ILE A 1 92 ? 3.016 4.671 -6.154 1.00 95.38 92 ILE A CA 1
ATOM 702 C C . ILE A 1 92 ? 1.656 5.030 -5.539 1.00 95.38 92 ILE A C 1
ATOM 704 O O . ILE A 1 92 ? 0.619 4.542 -6.007 1.00 95.38 92 ILE A O 1
ATOM 708 N N . LEU A 1 93 ? 1.626 5.903 -4.526 1.00 94.38 93 LEU A N 1
ATOM 709 C CA . LEU A 1 93 ? 0.381 6.367 -3.908 1.00 94.38 93 LEU A CA 1
ATOM 710 C C . LEU A 1 93 ? -0.481 7.124 -4.920 1.00 94.38 93 LEU A C 1
ATOM 712 O O . LEU A 1 93 ? -1.676 6.849 -5.035 1.00 94.38 93 LEU A O 1
ATOM 716 N N . LEU A 1 94 ? 0.119 8.004 -5.727 1.00 94.44 94 LEU A N 1
ATOM 717 C CA . LEU A 1 94 ? -0.590 8.724 -6.782 1.00 94.44 94 LEU A CA 1
ATOM 718 C C . LEU A 1 94 ? -1.204 7.762 -7.808 1.00 94.44 94 LEU A C 1
ATOM 720 O O . LEU A 1 94 ? -2.373 7.914 -8.174 1.00 94.44 94 LEU A O 1
ATOM 724 N N . ALA A 1 95 ? -0.448 6.758 -8.264 1.00 94.81 95 ALA A N 1
ATOM 725 C CA . ALA A 1 95 ? -0.965 5.732 -9.167 1.00 94.81 95 ALA A CA 1
ATOM 726 C C . ALA A 1 95 ? -2.144 4.975 -8.534 1.00 94.81 95 ALA A C 1
ATOM 728 O O . ALA A 1 95 ? -3.190 4.824 -9.167 1.00 94.81 95 ALA A O 1
ATOM 729 N N . THR A 1 96 ? -2.009 4.575 -7.271 1.00 93.44 96 THR A N 1
ATOM 730 C CA . THR A 1 96 ? -3.035 3.855 -6.507 1.00 93.44 96 THR A CA 1
ATOM 731 C C . THR A 1 96 ? -4.321 4.670 -6.364 1.00 93.44 96 THR A C 1
ATOM 733 O O . THR A 1 96 ? -5.404 4.174 -6.686 1.00 93.44 96 THR A O 1
ATOM 736 N N . MET A 1 97 ? -4.216 5.940 -5.971 1.00 92.62 97 MET A N 1
ATOM 737 C CA . MET A 1 97 ? -5.358 6.840 -5.768 1.00 92.62 97 MET A CA 1
ATOM 738 C C . MET A 1 97 ? -6.070 7.205 -7.077 1.00 92.62 97 MET A C 1
ATOM 740 O O . MET A 1 97 ? -7.287 7.401 -7.094 1.00 92.62 97 MET A O 1
ATOM 744 N N . ARG A 1 98 ? -5.333 7.289 -8.194 1.00 94.06 98 ARG A N 1
ATOM 745 C CA . ARG A 1 98 ? -5.913 7.604 -9.510 1.00 94.06 98 ARG A CA 1
ATOM 746 C C . ARG A 1 98 ? -6.525 6.394 -10.203 1.00 94.06 98 ARG A C 1
ATOM 748 O O . ARG A 1 98 ? -7.536 6.546 -10.886 1.00 94.06 98 ARG A O 1
ATOM 755 N N . LEU A 1 99 ? -5.910 5.220 -10.070 1.00 95.44 99 LEU A N 1
ATOM 756 C CA . LEU A 1 99 ? -6.293 4.015 -10.812 1.00 95.44 99 LEU A CA 1
ATOM 757 C C . LEU A 1 99 ? -7.244 3.099 -10.041 1.00 95.44 99 LEU A C 1
ATOM 759 O O . LEU A 1 99 ? -7.828 2.201 -10.647 1.00 95.44 99 LEU A O 1
ATOM 763 N N . THR A 1 100 ? -7.416 3.323 -8.737 1.00 94.06 100 THR A N 1
ATOM 764 C CA . THR A 1 100 ? -8.328 2.545 -7.894 1.00 94.06 100 THR A CA 1
ATOM 765 C C . THR A 1 100 ? -9.263 3.453 -7.099 1.00 94.06 100 THR A C 1
ATOM 767 O O . THR A 1 100 ? -8.963 4.620 -6.836 1.00 94.06 100 THR A O 1
ATOM 770 N N . ASP A 1 101 ? -10.438 2.944 -6.752 1.00 95.06 101 ASP A N 1
ATOM 771 C CA . ASP A 1 101 ? -11.388 3.586 -5.828 1.00 95.06 101 ASP A CA 1
ATOM 772 C C . ASP A 1 101 ? -11.657 2.730 -4.576 1.00 95.06 101 ASP A C 1
ATOM 774 O O . ASP A 1 101 ? -12.482 3.110 -3.746 1.00 95.06 101 ASP A O 1
ATOM 778 N N . LYS A 1 102 ? -10.951 1.597 -4.454 1.00 95.19 102 LYS A N 1
ATOM 779 C CA . LYS A 1 102 ? -10.892 0.709 -3.284 1.00 95.19 102 LYS A CA 1
ATOM 780 C C . LYS A 1 102 ? -10.099 1.363 -2.135 1.00 95.19 102 LYS A C 1
ATOM 782 O O . LYS A 1 102 ? -9.424 2.368 -2.375 1.00 95.19 102 LYS A O 1
ATOM 787 N N . PRO A 1 103 ? -10.162 0.835 -0.898 1.00 94.06 103 PRO A N 1
ATOM 788 C CA . PRO A 1 103 ? -9.285 1.275 0.179 1.00 94.06 103 PRO A CA 1
ATOM 789 C C . PRO A 1 103 ? -7.819 1.067 -0.206 1.00 94.06 103 PRO A C 1
ATOM 791 O O . PRO A 1 103 ? -7.493 0.196 -1.021 1.00 94.06 103 PRO A O 1
ATOM 794 N N . ILE A 1 104 ? -6.941 1.869 0.387 1.00 91.38 104 ILE A N 1
ATOM 795 C CA . ILE A 1 104 ? -5.520 1.900 0.044 1.00 91.38 104 ILE A CA 1
ATOM 796 C C . ILE A 1 104 ? -4.673 1.691 1.296 1.00 91.38 104 ILE A C 1
ATOM 798 O O . ILE A 1 104 ? -5.093 2.015 2.408 1.00 91.38 104 ILE A O 1
ATOM 802 N N . MET A 1 105 ? -3.470 1.166 1.112 1.00 94.44 105 MET A N 1
ATOM 803 C CA . MET A 1 105 ? -2.462 1.148 2.164 1.00 94.44 105 MET A CA 1
ATOM 804 C C . MET A 1 105 ? -1.672 2.471 2.155 1.00 94.44 105 MET A C 1
ATOM 806 O O . MET A 1 105 ? -1.496 3.080 1.097 1.00 94.44 105 MET A O 1
ATOM 810 N N . GLY A 1 106 ? -1.206 2.924 3.315 1.00 93.44 106 GLY A N 1
ATOM 811 C CA . GLY A 1 106 ? -0.217 3.988 3.452 1.00 93.44 106 GLY A CA 1
ATOM 812 C C . GLY A 1 106 ? 1.201 3.451 3.257 1.00 93.44 106 GLY A C 1
ATOM 813 O O . GLY A 1 106 ? 1.435 2.238 3.226 1.00 93.44 106 GLY A O 1
ATOM 814 N N . SER A 1 107 ? 2.161 4.356 3.097 1.00 92.50 107 SER A N 1
ATOM 815 C CA . SER A 1 107 ? 3.578 4.008 3.015 1.00 92.50 107 SER A CA 1
ATOM 816 C C . SER A 1 107 ? 4.257 4.197 4.371 1.00 92.50 107 SER A C 1
ATOM 818 O O . SER A 1 107 ? 4.266 5.307 4.892 1.00 92.50 107 SER A O 1
ATOM 820 N N . SER A 1 108 ? 4.867 3.136 4.903 1.00 90.69 108 SER A N 1
ATOM 821 C CA . SER A 1 108 ? 5.624 3.120 6.170 1.00 90.69 108 SER A CA 1
ATOM 822 C C . SER A 1 108 ? 7.146 3.068 5.974 1.00 90.69 108 SER A C 1
ATOM 824 O O . SER A 1 108 ? 7.897 2.820 6.907 1.00 90.69 108 SER A O 1
ATOM 826 N N . VAL A 1 109 ? 7.642 3.315 4.755 1.00 89.69 109 VAL A N 1
ATOM 827 C CA . VAL A 1 109 ? 9.088 3.234 4.446 1.00 89.69 109 VAL A CA 1
ATOM 828 C C . VAL A 1 109 ? 9.937 4.302 5.152 1.00 89.69 109 VAL A C 1
ATOM 830 O O . VAL A 1 109 ? 11.159 4.201 5.173 1.00 89.69 109 VAL A O 1
ATOM 833 N N . SER A 1 110 ? 9.304 5.361 5.661 1.00 91.44 110 SER A N 1
ATOM 834 C CA . SER A 1 110 ? 9.919 6.416 6.471 1.00 91.44 110 SER A CA 1
ATOM 835 C C . SER A 1 110 ? 8.838 7.277 7.129 1.00 91.44 110 SER A C 1
ATOM 837 O O . SER A 1 110 ? 7.713 7.348 6.626 1.00 91.44 110 SER A O 1
ATOM 839 N N . GLU A 1 111 ? 9.206 8.027 8.169 1.00 93.00 111 GLU A N 1
ATOM 840 C CA . GLU A 1 111 ? 8.349 9.055 8.784 1.00 93.00 111 GLU A CA 1
ATOM 841 C C . GLU A 1 111 ? 7.816 10.060 7.740 1.00 93.00 111 GLU A C 1
ATOM 843 O O . GLU A 1 111 ? 6.642 10.441 7.751 1.00 93.00 111 GLU A O 1
ATOM 848 N N . ALA A 1 112 ? 8.665 10.484 6.796 1.00 93.69 112 ALA A N 1
ATOM 849 C CA . ALA A 1 112 ? 8.262 11.397 5.728 1.00 93.69 112 ALA A CA 1
ATOM 850 C C . ALA A 1 112 ? 7.181 10.774 4.833 1.00 93.69 112 ALA A C 1
ATOM 852 O O . ALA A 1 112 ? 6.170 11.415 4.551 1.00 93.69 112 ALA A O 1
ATOM 853 N N . ALA A 1 113 ? 7.352 9.507 4.449 1.00 94.06 113 ALA A N 1
ATOM 854 C CA . ALA A 1 113 ? 6.388 8.801 3.616 1.00 94.06 113 ALA A CA 1
ATOM 855 C C . ALA A 1 113 ? 5.044 8.573 4.321 1.00 94.06 113 ALA A C 1
ATOM 857 O O . ALA A 1 113 ? 3.995 8.676 3.678 1.00 94.06 113 ALA A O 1
ATOM 858 N N . ALA A 1 114 ? 5.053 8.329 5.632 1.00 94.06 114 ALA A N 1
ATOM 859 C CA . ALA A 1 114 ? 3.831 8.216 6.416 1.00 94.06 114 ALA A CA 1
ATOM 860 C C . ALA A 1 114 ? 3.078 9.551 6.495 1.00 94.06 114 ALA A C 1
ATOM 862 O O . ALA A 1 114 ? 1.882 9.617 6.194 1.00 94.06 114 ALA A O 1
ATOM 863 N N . LYS A 1 115 ? 3.790 10.648 6.788 1.00 95.25 115 LYS A N 1
ATOM 864 C CA . LYS A 1 115 ? 3.220 12.006 6.783 1.00 95.25 115 LYS A CA 1
ATOM 865 C C . LYS A 1 115 ? 2.673 12.394 5.412 1.00 95.25 115 LYS A C 1
ATOM 867 O O . LYS A 1 115 ? 1.601 12.990 5.330 1.00 95.25 115 LYS A O 1
ATOM 872 N N . ASP A 1 116 ? 3.382 12.063 4.338 1.00 96.19 116 ASP A N 1
ATOM 873 C CA . ASP A 1 116 ? 2.918 12.322 2.974 1.00 96.19 116 ASP A CA 1
ATOM 874 C C . ASP A 1 116 ? 1.678 11.490 2.630 1.00 96.19 116 ASP A C 1
ATOM 876 O O . ASP A 1 116 ? 0.740 12.017 2.032 1.00 96.19 116 ASP A O 1
ATOM 880 N N . SER A 1 117 ? 1.627 10.227 3.067 1.00 95.44 117 SER A N 1
ATOM 881 C CA . SER A 1 117 ? 0.442 9.374 2.914 1.00 95.44 117 SER A CA 1
ATOM 882 C C . SER A 1 117 ? -0.781 10.014 3.575 1.00 95.44 117 SER A C 1
ATOM 884 O O . SER A 1 117 ? -1.836 10.106 2.948 1.00 95.44 117 SER A O 1
ATOM 886 N N . LEU A 1 118 ? -0.638 10.505 4.813 1.00 95.06 118 LEU A N 1
ATOM 887 C CA . LEU A 1 118 ? -1.718 11.180 5.539 1.00 95.06 118 LEU A CA 1
ATOM 888 C C . LEU A 1 118 ? -2.171 12.461 4.834 1.00 95.06 118 LEU A C 1
ATOM 890 O O . LEU A 1 118 ? -3.365 12.628 4.612 1.00 95.06 118 LEU A O 1
ATOM 894 N N . LYS A 1 119 ? -1.244 13.320 4.392 1.00 96.62 119 LYS A N 1
ATOM 895 C CA . LYS A 1 119 ? -1.588 14.546 3.645 1.00 96.62 119 LYS A CA 1
ATOM 896 C C . LYS A 1 119 ? -2.339 14.243 2.349 1.00 96.62 119 LYS A C 1
ATOM 898 O O . LYS A 1 119 ? -3.312 14.915 2.019 1.00 96.62 119 LYS A O 1
ATOM 903 N N . LEU A 1 120 ? -1.898 13.233 1.596 1.00 95.38 120 LEU A N 1
ATOM 904 C CA . LEU A 1 120 ? -2.588 12.812 0.376 1.00 95.38 120 LEU A CA 1
ATOM 905 C C . LEU A 1 120 ? -3.983 12.252 0.686 1.00 95.38 120 LEU A C 1
ATOM 907 O O . LEU A 1 120 ? -4.928 12.515 -0.057 1.00 95.38 120 LEU A O 1
ATOM 911 N N . ALA A 1 121 ? -4.137 11.529 1.795 1.00 94.44 121 ALA A N 1
ATOM 912 C CA . ALA A 1 121 ? -5.437 11.061 2.251 1.00 94.44 121 ALA A CA 1
ATOM 913 C C . ALA A 1 121 ? -6.353 12.225 2.680 1.00 94.44 121 ALA A C 1
ATOM 915 O O . ALA A 1 121 ? -7.513 12.269 2.274 1.00 94.44 121 ALA A O 1
ATOM 916 N N . GLU A 1 122 ? -5.850 13.225 3.402 1.00 95.62 122 GLU A N 1
ATOM 917 C CA . GLU A 1 122 ? -6.618 14.431 3.743 1.00 95.62 122 GLU A CA 1
ATOM 918 C C . GLU A 1 122 ? -7.134 15.163 2.497 1.00 95.62 122 GLU A C 1
ATOM 920 O O . GLU A 1 122 ? -8.260 15.653 2.502 1.00 95.62 122 GLU A O 1
ATOM 925 N N . ILE A 1 123 ? -6.379 15.177 1.393 1.00 95.12 123 ILE A N 1
ATOM 926 C CA . ILE A 1 123 ? -6.849 15.748 0.118 1.00 95.12 123 ILE A CA 1
ATOM 927 C C . ILE A 1 123 ? -8.060 14.977 -0.440 1.00 95.12 123 ILE A C 1
ATOM 929 O O . ILE A 1 123 ? -8.952 15.581 -1.034 1.00 95.12 123 ILE A O 1
ATOM 933 N N . ILE A 1 124 ? -8.108 13.653 -0.266 1.00 92.12 124 ILE A N 1
ATOM 934 C CA . ILE A 1 124 ? -9.180 12.798 -0.802 1.00 92.12 124 ILE A CA 1
ATOM 935 C C . ILE A 1 124 ? -10.418 12.803 0.101 1.00 92.12 124 ILE A C 1
ATOM 937 O O . ILE A 1 124 ? -11.537 12.887 -0.405 1.00 92.12 124 ILE A O 1
ATOM 941 N N . TRP A 1 125 ? -10.231 12.691 1.418 1.00 93.69 125 TRP A N 1
ATOM 942 C CA . TRP A 1 125 ? -11.317 12.501 2.390 1.00 93.69 125 TRP A CA 1
ATOM 943 C C . TRP A 1 125 ? -11.642 13.756 3.215 1.00 93.69 125 TRP A C 1
ATOM 945 O O . TRP A 1 125 ? -12.609 13.762 3.975 1.00 93.69 125 TRP A O 1
ATOM 955 N N . GLY A 1 126 ? -10.860 14.830 3.086 1.00 94.38 126 GLY A N 1
ATOM 956 C CA . GLY A 1 126 ? -11.003 16.086 3.832 1.00 94.38 126 GLY A CA 1
ATOM 957 C C . GLY A 1 126 ? -10.483 16.030 5.273 1.00 94.38 126 GLY A C 1
ATOM 958 O O . GLY A 1 126 ? -10.123 17.062 5.830 1.00 94.38 126 GLY A O 1
ATOM 959 N N . ASN A 1 127 ? -10.448 14.846 5.887 1.00 92.62 127 ASN A N 1
ATOM 960 C CA . ASN A 1 127 ? -9.808 14.567 7.172 1.00 92.62 127 ASN A CA 1
ATOM 961 C C . ASN A 1 127 ? -9.493 13.066 7.291 1.00 92.62 127 ASN A C 1
ATOM 963 O O . ASN A 1 127 ? -10.023 12.253 6.534 1.00 92.62 127 ASN A O 1
ATOM 967 N N . THR A 1 128 ? -8.675 12.707 8.278 1.00 93.44 128 THR A N 1
ATOM 968 C CA . THR A 1 128 ? -8.308 11.318 8.597 1.00 93.44 128 THR A CA 1
ATOM 969 C C . THR A 1 128 ? -8.663 10.954 10.043 1.00 93.44 128 THR A C 1
ATOM 971 O O . THR A 1 128 ? -7.944 10.197 10.689 1.00 93.44 128 THR A O 1
ATOM 974 N N . ASN A 1 129 ? -9.758 11.514 10.579 1.00 93.31 129 ASN A N 1
ATOM 975 C CA . ASN A 1 129 ? -10.221 11.218 11.946 1.00 93.31 129 ASN A CA 1
ATOM 976 C C . ASN A 1 129 ? -10.802 9.803 12.074 1.00 93.31 129 ASN A C 1
ATOM 978 O O . ASN A 1 129 ? -10.916 9.264 13.172 1.00 93.31 129 ASN A O 1
ATOM 982 N N . GLU A 1 130 ? -11.188 9.213 10.945 1.00 93.44 130 GLU A N 1
ATOM 983 C CA . GLU A 1 130 ? -11.584 7.817 10.823 1.00 93.44 130 GLU A CA 1
ATOM 984 C C . GLU A 1 130 ? -10.551 7.067 9.967 1.00 93.44 130 GLU A C 1
ATOM 986 O O . GLU A 1 130 ? -9.882 7.690 9.135 1.00 93.44 130 GLU A O 1
ATOM 991 N N . PRO A 1 131 ? -10.426 5.735 10.109 1.00 96.19 131 PRO A N 1
ATOM 992 C CA . PRO A 1 131 ? -9.478 4.966 9.313 1.00 96.19 131 PRO A CA 1
ATOM 993 C C . PRO A 1 131 ? -9.801 5.050 7.813 1.00 96.19 131 PRO A C 1
ATOM 995 O O . PRO A 1 131 ? -10.859 4.619 7.353 1.00 96.19 131 PRO A O 1
ATOM 998 N N . VAL A 1 132 ? -8.862 5.592 7.042 1.00 94.69 132 VAL A N 1
ATOM 999 C CA . VAL A 1 132 ? -8.917 5.679 5.566 1.00 94.69 132 VAL A CA 1
ATOM 1000 C C . VAL A 1 132 ? -7.809 4.863 4.896 1.00 94.69 132 VAL A C 1
ATOM 1002 O O . VAL A 1 132 ? -7.853 4.609 3.695 1.00 94.69 132 VAL A O 1
ATOM 1005 N N . MET A 1 133 ? -6.818 4.432 5.680 1.00 93.75 133 MET A N 1
ATOM 1006 C CA . MET A 1 133 ? -5.687 3.626 5.239 1.00 93.75 133 MET A CA 1
ATOM 1007 C C . MET A 1 133 ? -5.303 2.612 6.316 1.00 93.75 133 MET A C 1
ATOM 1009 O O . MET A 1 133 ? -5.585 2.803 7.498 1.00 93.75 133 MET A O 1
ATOM 1013 N N . ILE A 1 134 ? -4.627 1.552 5.889 1.00 93.25 134 ILE A N 1
ATOM 1014 C CA . ILE A 1 134 ? -3.864 0.629 6.738 1.00 93.25 134 ILE A CA 1
ATOM 1015 C C . ILE A 1 134 ? -2.383 0.762 6.378 1.00 93.25 134 ILE A C 1
ATOM 1017 O O . ILE A 1 134 ? -2.083 1.197 5.275 1.00 93.25 134 ILE A O 1
ATOM 1021 N N . SER A 1 135 ? -1.459 0.416 7.266 1.00 92.69 135 SER A N 1
ATOM 1022 C CA . SER A 1 135 ? -0.020 0.384 6.971 1.00 92.69 135 SER A CA 1
ATOM 1023 C C . SER A 1 135 ? 0.596 -0.863 7.593 1.00 92.69 135 SER A C 1
ATOM 1025 O O . SER A 1 135 ? 0.058 -1.404 8.560 1.00 92.69 135 SER A O 1
ATOM 1027 N N . LEU A 1 136 ? 1.714 -1.321 7.034 1.00 91.69 136 LEU A N 1
ATOM 1028 C CA . LEU A 1 136 ? 2.480 -2.435 7.582 1.00 91.69 136 LEU A CA 1
ATOM 1029 C C . LEU A 1 136 ? 3.584 -1.894 8.494 1.00 91.69 136 LEU A C 1
ATOM 1031 O O . LEU A 1 136 ?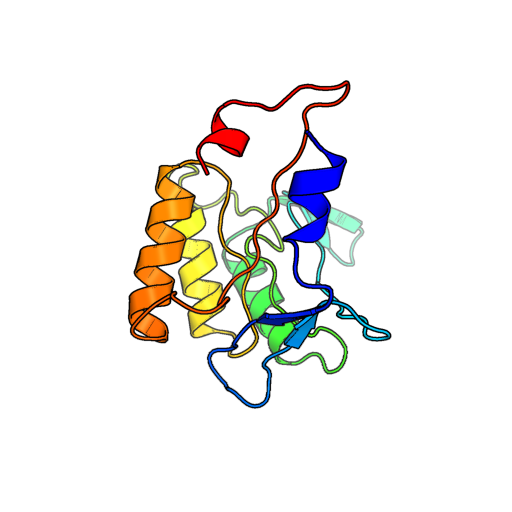 4.398 -1.088 8.048 1.00 91.69 136 LEU A O 1
ATOM 1035 N N . VAL A 1 137 ? 3.608 -2.348 9.746 1.00 91.56 137 VAL A N 1
ATOM 1036 C CA . VAL A 1 137 ? 4.661 -2.038 10.719 1.00 91.56 137 VAL A CA 1
ATOM 1037 C C . VAL A 1 137 ? 5.293 -3.355 11.145 1.00 91.56 137 VAL A C 1
ATOM 1039 O O . VAL A 1 137 ? 4.669 -4.152 11.847 1.00 91.56 137 VAL A O 1
ATOM 1042 N N . ASP A 1 138 ? 6.516 -3.598 10.685 1.00 90.50 138 ASP A N 1
ATOM 1043 C CA . ASP A 1 138 ? 7.215 -4.859 10.909 1.00 90.50 138 ASP A CA 1
ATOM 1044 C C . ASP A 1 138 ? 8.142 -4.786 12.125 1.00 90.50 138 ASP A C 1
ATOM 1046 O O . ASP A 1 138 ? 8.916 -3.844 12.308 1.00 90.50 138 ASP A O 1
ATOM 1050 N N . SER A 1 139 ? 8.113 -5.841 12.939 1.00 93.69 139 SER A N 1
ATOM 1051 C CA . SER A 1 139 ? 9.148 -6.066 13.948 1.00 93.69 139 SER A CA 1
ATOM 1052 C C . SER A 1 139 ? 10.432 -6.576 13.296 1.00 93.69 139 SER A C 1
ATOM 1054 O O . SER A 1 139 ? 10.397 -7.420 12.397 1.00 93.69 139 SER A O 1
ATOM 1056 N N . LEU A 1 140 ? 11.577 -6.155 13.821 1.00 91.75 140 LEU A N 1
ATOM 1057 C CA . LEU A 1 140 ? 12.860 -6.774 13.532 1.00 91.75 140 LEU A CA 1
ATOM 1058 C C . LEU A 1 140 ? 13.064 -7.940 14.507 1.00 91.75 140 LEU A C 1
ATOM 1060 O O . LEU A 1 140 ? 13.480 -7.779 15.654 1.00 91.75 140 LEU A O 1
ATOM 1064 N N . SER A 1 141 ? 12.686 -9.140 14.078 1.00 92.06 141 SER A N 1
ATOM 1065 C CA . SER A 1 141 ? 12.756 -10.313 14.950 1.00 92.06 141 SER A CA 1
ATOM 1066 C C . SER A 1 141 ? 14.207 -10.739 15.239 1.00 92.06 141 SER A C 1
ATOM 1068 O O . SER A 1 141 ? 15.001 -10.827 14.300 1.00 92.06 141 SER A O 1
ATOM 1070 N N . PRO A 1 142 ? 14.549 -11.089 16.500 1.00 94.50 142 PRO A N 1
ATOM 1071 C CA . PRO A 1 142 ? 13.665 -11.172 17.670 1.00 94.50 142 PRO A CA 1
ATOM 1072 C C . PRO A 1 142 ? 13.564 -9.867 18.493 1.00 94.50 142 PRO A C 1
ATOM 1074 O O . PRO A 1 142 ? 14.574 -9.297 18.893 1.00 94.50 142 PRO A O 1
ATOM 1077 N N . LEU A 1 143 ? 12.326 -9.486 18.851 1.00 92.94 143 LEU A N 1
ATOM 1078 C CA . LEU A 1 143 ? 11.966 -8.451 19.846 1.00 92.94 143 LEU A CA 1
ATOM 1079 C C . LEU A 1 143 ? 12.592 -7.056 19.646 1.00 92.94 143 LEU A C 1
ATOM 1081 O O . LEU A 1 143 ? 12.863 -6.353 20.620 1.00 92.94 143 LEU A O 1
ATOM 1085 N N . GLN A 1 144 ? 12.796 -6.632 18.402 1.00 94.69 144 GLN A N 1
ATOM 1086 C CA . GLN A 1 144 ? 13.263 -5.285 18.080 1.00 94.69 144 GLN A CA 1
ATOM 1087 C C . GLN A 1 144 ? 12.320 -4.610 17.083 1.00 94.69 144 GLN A C 1
ATOM 1089 O O . GLN A 1 144 ? 11.512 -5.262 16.425 1.00 94.69 144 GLN A O 1
ATOM 1094 N N . TYR A 1 145 ? 12.440 -3.293 16.972 1.00 92.38 145 TYR A N 1
ATOM 1095 C CA . TYR A 1 145 ? 11.864 -2.497 15.895 1.00 92.38 145 TYR A CA 1
ATOM 1096 C C . TYR A 1 145 ? 12.954 -1.568 15.372 1.00 92.38 145 TYR A C 1
ATOM 1098 O O . TYR A 1 145 ? 13.750 -1.044 16.155 1.00 92.38 145 TYR A O 1
ATOM 1106 N N . ALA A 1 146 ? 13.007 -1.400 14.054 1.00 88.81 146 ALA A N 1
ATOM 1107 C CA . ALA A 1 146 ? 13.823 -0.359 13.447 1.00 88.81 146 ALA A CA 1
ATOM 1108 C C . ALA A 1 146 ? 13.192 1.012 13.742 1.00 88.81 146 ALA A C 1
ATOM 1110 O O . ALA A 1 146 ? 11.970 1.101 13.874 1.00 88.81 146 ALA A O 1
ATOM 1111 N N . ASN A 1 147 ? 14.001 2.070 13.837 1.00 87.06 147 ASN A N 1
ATOM 1112 C CA . ASN A 1 147 ? 13.498 3.414 14.154 1.00 87.06 147 ASN A CA 1
ATOM 1113 C C . ASN A 1 147 ? 12.453 3.869 13.131 1.00 87.06 147 ASN A C 1
ATOM 1115 O O . ASN A 1 147 ? 11.418 4.412 13.494 1.00 87.06 147 ASN A O 1
ATOM 1119 N N . GLU A 1 148 ? 12.683 3.546 11.860 1.00 82.94 148 GLU A N 1
ATOM 1120 C CA . GLU A 1 148 ? 11.794 3.877 10.754 1.00 82.94 148 GLU A CA 1
ATOM 1121 C C . GLU A 1 148 ? 10.384 3.314 10.954 1.00 82.94 148 GLU A C 1
ATOM 1123 O O . GLU A 1 148 ? 9.432 3.976 10.570 1.00 82.94 148 GLU A O 1
ATOM 1128 N N . MET A 1 149 ? 10.249 2.141 11.584 1.00 87.00 149 MET A N 1
ATOM 1129 C CA . MET A 1 149 ? 8.956 1.496 11.860 1.00 87.00 149 MET A CA 1
ATOM 1130 C C . MET A 1 149 ? 8.268 2.043 13.115 1.00 87.00 149 MET A C 1
ATOM 1132 O O . MET A 1 149 ? 7.064 1.875 13.276 1.00 87.00 149 MET A O 1
ATOM 1136 N N . ILE A 1 150 ? 9.026 2.650 14.031 1.00 85.50 150 ILE A N 1
ATOM 1137 C CA . ILE A 1 150 ? 8.479 3.285 15.238 1.00 85.50 150 ILE A CA 1
ATOM 1138 C C . ILE A 1 150 ? 7.958 4.685 14.903 1.00 85.50 150 ILE A C 1
ATOM 1140 O O . ILE A 1 150 ? 6.924 5.095 15.427 1.00 85.50 150 ILE A O 1
ATOM 1144 N N . ASP A 1 151 ? 8.682 5.402 14.043 1.00 81.62 151 ASP A N 1
ATOM 1145 C CA . ASP A 1 151 ? 8.411 6.802 13.715 1.00 81.62 151 ASP A CA 1
ATOM 1146 C C . ASP A 1 151 ? 7.431 6.975 12.535 1.00 81.62 151 ASP A C 1
ATOM 1148 O O . ASP A 1 151 ? 6.920 8.079 12.328 1.00 81.62 151 ASP A O 1
ATOM 1152 N N . SER A 1 152 ? 7.185 5.920 11.743 1.00 59.44 152 SER A N 1
ATOM 1153 C CA . SER A 1 152 ? 6.231 5.912 10.617 1.00 59.44 152 SER A CA 1
ATOM 1154 C C . SER A 1 152 ? 4.773 5.799 11.048 1.00 59.44 152 SER A C 1
ATOM 1156 O O . SER A 1 152 ? 4.474 4.910 11.873 1.00 59.44 152 SER A O 1
#

Organism: NCBI:txid412755

Foldseek 3Di:
DVVVVVVPDDQKFWAAFLPNVLIDMPHDPDDAAEADAEAQWDQDPVRDIDGDALVVLLVVLLVLQPDPRHSEYELPSYQHPVDDPVCSSVSSLVSNNVSHRGQYAFDLQALVSNVVSQVVVCVSPVHCPGHNHHYDQDAPPPPHGDPSSVND

Secondary structure (DSSP, 8-state):
-HHHHHTTS-SEEEEPPSSGGG-EEEETT-----------EEE-TTS-EEE--HHHHHHHHHHHHH-SS--SB-TTSS--SSS-TTTHHHHHHHHHHHH--S-EEPP-SSHHHHHHHHHHHHHHHS--SS--EE-----BTTTB--HHHHH-

Radius of gyration: 16.32 Å; chains: 1; bounding box: 34×34×51 Å

InterPro domains:
  IPR010426 Trimethylamine methyltransferase [PF06253] (3-151)
  IPR038601 MttB-like superfamily [G3DSA:3.20.20.480] (2-152)